Protein AF-A0AAW2MA02-F1 (afdb_monomer)

Radius of gyration: 26.99 Å; Cα contacts (8 Å, |Δi|>4): 96; chains: 1; bounding box: 55×51×90 Å

Sequence (148 aa):
MEQELLHLGYENYGDGESWSKQYNIEVDGGLGMILGFRANGDVLLTARNRGLVSYNPVTGQGRDLGISGTKDSFYVGTYVESLSLLVEGKEARERIPSDTETESESESECESSVDDDEDRYGDVEKSEFWMQSSMCQYLTVLLKRTFM

Solvent-accessible surface area (backbone atoms only — not comparable to full-atom values): 10314 Å² total; per-residue (Å²): 132,86,88,88,83,86,90,78,81,88,74,67,90,76,61,82,85,76,68,82,85,82,74,77,86,76,50,91,87,36,76,58,50,82,64,50,72,45,99,86,67,24,38,33,28,33,34,64,87,34,34,36,28,44,29,32,66,88,79,64,48,71,40,78,69,86,46,71,59,59,86,90,67,76,84,77,77,89,86,74,94,76,69,73,72,67,60,59,68,60,61,73,74,73,72,75,89,74,97,70,92,75,88,78,88,82,86,80,87,79,92,77,80,84,87,84,86,86,89,90,85,88,57,65,68,64,51,50,55,53,50,52,53,53,50,54,52,54,52,50,55,54,56,61,62,75,75,111

Nearest PDB structures (foldseek):
  8ato-assembly1_A  TM=3.231E-01  e=4.123E+00  Homo sapiens
  3aqj-assembly2_R  TM=2.098E-01  e=5.012E+00  Peduovirus P2

Secondary structure (DSSP, 8-state):
-------S----TT-GGG---------TT-EEEEEEE-TTSPEEEEETTSEEEEEETTTTEEEEEEEE--TT-----------THHHHHHHTT-----------------------------SHHHHHHHHHHHHHHHHHHHHHHS--

Foldseek 3Di:
DDDPDDPDDPPDPPDPVPDDDDFDADDPQDFDAFQQADPVGFTWGAHPQQFIWGARRVVNDIDTPPDGDDPPPDHDDDDDDDCPVVVVVVVVVPDDDDDDDDDDDDDDDDDDDDDDDDDDDDCVVVVVVVVVVVVVVVVVVVVVVVPD

Mean predicted aligned error: 20.03 Å

Structure (mmCIF, N/CA/C/O backbone):
data_AF-A0AAW2MA02-F1
#
_entry.id   AF-A0AAW2MA02-F1
#
loop_
_atom_site.group_PDB
_atom_site.id
_atom_site.type_symbol
_atom_site.label_atom_id
_atom_site.label_alt_id
_atom_site.label_comp_id
_atom_site.label_asym_id
_atom_site.label_entity_id
_atom_site.label_seq_id
_atom_site.pdbx_PDB_ins_code
_atom_site.Cartn_x
_atom_site.Cartn_y
_atom_site.Cartn_z
_atom_site.occupancy
_atom_site.B_iso_or_equiv
_atom_site.auth_seq_id
_atom_site.auth_comp_id
_atom_site.auth_asym_id
_atom_site.auth_atom_id
_atom_site.pdbx_PDB_model_num
ATOM 1 N N . MET A 1 1 ? 15.978 15.446 56.049 1.00 37.19 1 MET A N 1
ATOM 2 C CA . MET A 1 1 ? 16.670 14.963 54.844 1.00 37.19 1 MET A CA 1
ATOM 3 C C . MET A 1 1 ? 15.663 14.180 54.036 1.00 37.19 1 MET A C 1
ATOM 5 O O . MET A 1 1 ? 15.135 13.207 54.552 1.00 37.19 1 MET A O 1
ATOM 9 N N . GLU A 1 2 ? 15.333 14.720 52.865 1.00 44.50 2 GLU A N 1
ATOM 10 C CA . GLU A 1 2 ? 15.172 13.980 51.607 1.00 44.50 2 GLU A CA 1
ATOM 11 C C . GLU A 1 2 ? 14.416 12.643 51.656 1.00 44.50 2 GLU A C 1
ATOM 13 O O . GLU A 1 2 ? 14.995 11.614 51.982 1.00 44.50 2 GLU A O 1
ATOM 18 N N . GLN A 1 3 ? 13.159 12.665 51.199 1.00 43.62 3 GLN A N 1
ATOM 19 C CA . GLN A 1 3 ? 12.753 11.905 50.005 1.00 43.62 3 GLN A CA 1
ATOM 20 C C . GLN A 1 3 ? 11.779 12.761 49.181 1.00 43.62 3 GLN A C 1
ATOM 22 O O . GLN A 1 3 ? 10.574 12.529 49.125 1.00 43.62 3 GLN A O 1
ATOM 27 N N . GLU A 1 4 ? 12.329 13.807 48.571 1.00 54.44 4 GLU A N 1
ATOM 28 C CA . GLU A 1 4 ? 11.695 14.542 47.479 1.00 54.44 4 GLU A CA 1
ATOM 29 C C . GLU A 1 4 ? 11.978 13.768 46.185 1.00 54.44 4 GLU A C 1
ATOM 31 O O . GLU A 1 4 ? 13.043 13.944 45.607 1.00 54.44 4 GLU A O 1
ATOM 36 N N . LEU A 1 5 ? 11.088 12.849 45.779 1.00 54.00 5 LEU A N 1
ATOM 37 C CA . LEU A 1 5 ? 11.121 12.199 44.455 1.00 54.00 5 LEU A CA 1
ATOM 38 C C . LEU A 1 5 ? 9.890 11.298 44.223 1.00 54.00 5 LEU A C 1
ATOM 40 O O . LEU A 1 5 ? 9.984 10.086 44.340 1.00 54.00 5 LEU A O 1
ATOM 44 N N . LEU A 1 6 ? 8.737 11.887 43.879 1.00 48.19 6 LEU A N 1
ATOM 45 C CA . LEU A 1 6 ? 7.661 11.269 43.067 1.00 48.19 6 LEU A CA 1
ATOM 46 C C . LEU A 1 6 ? 6.739 12.382 42.512 1.00 48.19 6 LEU A C 1
ATOM 48 O O . LEU A 1 6 ? 5.553 12.448 42.825 1.00 48.19 6 LEU A O 1
ATOM 52 N N . HIS A 1 7 ? 7.295 13.295 41.706 1.00 48.41 7 HIS A N 1
ATOM 53 C CA . HIS A 1 7 ? 6.527 14.354 41.020 1.00 48.41 7 HIS A CA 1
ATOM 54 C C . HIS A 1 7 ? 6.669 14.307 39.486 1.00 48.41 7 HIS A C 1
ATOM 56 O O . HIS A 1 7 ? 6.523 15.314 38.801 1.00 48.41 7 HIS A O 1
ATOM 62 N N . LEU A 1 8 ? 6.972 13.129 38.936 1.00 47.66 8 LEU A N 1
ATOM 63 C CA . LEU A 1 8 ? 7.085 12.889 37.498 1.00 47.66 8 LEU A CA 1
ATOM 64 C C . LEU A 1 8 ? 6.361 11.585 37.145 1.00 47.66 8 LEU A C 1
ATOM 66 O O . LEU A 1 8 ? 6.689 10.537 37.696 1.00 47.66 8 LEU A O 1
A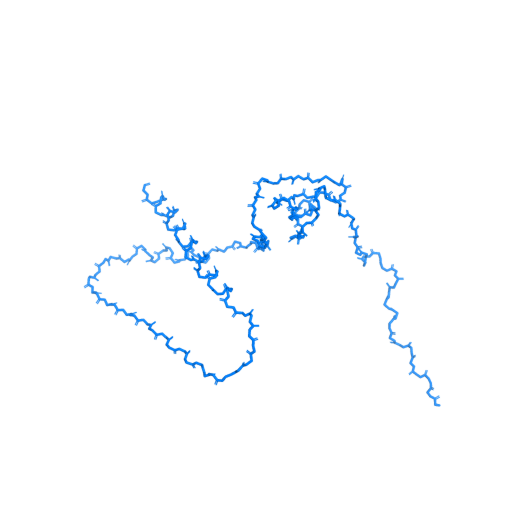TOM 70 N N . GLY A 1 9 ? 5.403 11.654 36.214 1.00 46.25 9 GLY A N 1
ATOM 71 C CA . GLY A 1 9 ? 4.933 10.468 35.487 1.00 46.25 9 GLY A CA 1
ATOM 72 C C . GLY A 1 9 ? 3.577 9.856 35.860 1.00 46.25 9 GLY A C 1
ATOM 73 O O . GLY A 1 9 ? 3.334 8.718 35.473 1.00 46.25 9 GLY A O 1
ATOM 74 N N . TYR A 1 10 ? 2.651 10.570 36.517 1.00 44.56 10 TYR A N 1
ATOM 75 C CA . TYR A 1 10 ? 1.219 10.223 36.392 1.00 44.56 10 TYR A CA 1
ATOM 76 C C . TYR A 1 10 ? 0.676 10.752 35.050 1.00 44.56 10 TYR A C 1
ATOM 78 O O . TYR A 1 10 ? -0.186 11.626 34.996 1.00 44.56 10 TYR A O 1
ATOM 86 N N . GLU A 1 11 ? 1.208 10.229 33.944 1.00 53.47 11 GLU A N 1
ATOM 87 C CA . GLU A 1 11 ? 0.661 10.462 32.606 1.00 53.47 11 GLU A CA 1
ATOM 88 C C . GLU A 1 11 ? -0.616 9.630 32.434 1.00 53.47 11 GLU A C 1
ATOM 90 O O . GLU A 1 11 ? -0.584 8.491 31.983 1.00 53.47 11 GLU A O 1
ATOM 95 N N . ASN A 1 12 ? -1.737 10.202 32.882 1.00 47.12 12 ASN A N 1
ATOM 96 C CA . ASN A 1 12 ? -3.118 9.970 32.436 1.00 47.12 12 ASN A CA 1
ATOM 97 C C . ASN A 1 12 ? -3.460 8.590 31.821 1.00 47.12 12 ASN A C 1
ATOM 99 O O . ASN A 1 12 ? -4.046 8.510 30.739 1.00 47.12 12 ASN A O 1
ATOM 103 N N . TYR A 1 13 ? -3.207 7.500 32.554 1.00 48.41 13 TYR A N 1
ATOM 104 C CA . TYR A 1 13 ? -3.799 6.185 32.280 1.00 48.41 13 TYR A CA 1
ATOM 105 C C . TYR A 1 13 ? -5.319 6.247 32.504 1.00 48.41 13 TYR A C 1
ATOM 107 O O . TYR A 1 13 ? -5.822 5.932 33.583 1.00 48.41 13 TYR A O 1
ATOM 115 N N . GLY A 1 14 ? -6.055 6.698 31.491 1.00 49.88 14 GLY A N 1
ATOM 116 C CA . GLY A 1 14 ? -7.502 6.900 31.573 1.00 49.88 14 GLY A CA 1
ATOM 117 C C . GLY A 1 14 ? -8.114 7.707 30.430 1.00 49.88 14 GLY A C 1
ATOM 118 O O . GLY A 1 14 ? -9.335 7.693 30.293 1.00 49.88 14 GLY A O 1
ATOM 119 N N . ASP A 1 15 ? -7.308 8.374 29.600 1.00 57.06 15 ASP A N 1
ATOM 120 C CA . ASP A 1 15 ? -7.827 9.037 28.407 1.00 57.06 15 ASP A CA 1
ATOM 121 C C . ASP A 1 15 ? -8.205 8.019 27.313 1.00 57.06 15 ASP A C 1
ATOM 123 O O . ASP A 1 15 ? -7.406 7.174 26.896 1.00 57.06 15 ASP A O 1
ATOM 127 N N . GLY A 1 16 ? -9.455 8.098 26.853 1.00 59.72 16 GLY A N 1
ATOM 128 C CA . GLY A 1 16 ? -9.996 7.258 25.789 1.00 59.72 16 GLY A CA 1
ATOM 129 C C . GLY A 1 16 ? -9.466 7.614 24.398 1.00 59.72 16 GLY A C 1
ATOM 130 O O . GLY A 1 16 ? -9.593 6.796 23.488 1.00 59.72 16 GLY A O 1
ATOM 131 N N . GLU A 1 17 ? -8.850 8.787 24.221 1.00 60.53 17 GLU A N 1
ATOM 132 C CA . GLU A 1 17 ? -8.318 9.230 22.925 1.00 60.53 17 GLU A CA 1
ATOM 133 C C . GLU A 1 17 ? -6.927 8.646 22.600 1.00 60.53 17 GLU A C 1
ATOM 135 O O . GLU A 1 17 ? -6.546 8.582 21.433 1.00 60.53 17 GLU A O 1
ATOM 140 N N . SER A 1 18 ? -6.190 8.127 23.592 1.00 59.47 18 SER A N 1
ATOM 141 C CA . SER A 1 18 ? -4.801 7.648 23.420 1.00 59.47 18 SER A CA 1
ATOM 142 C C . SER A 1 18 ? -4.651 6.165 23.014 1.00 59.47 18 SER A C 1
ATOM 144 O O . SER A 1 18 ? -3.557 5.599 23.083 1.00 59.47 18 SER A O 1
ATOM 146 N N . TRP A 1 19 ? -5.722 5.497 22.570 1.00 71.81 19 TRP A N 1
ATOM 147 C CA . TRP A 1 19 ? -5.671 4.079 22.184 1.00 71.81 19 TRP A CA 1
ATOM 148 C C . TRP A 1 19 ? -5.245 3.879 20.725 1.00 71.81 19 TRP A C 1
ATOM 150 O O . TRP A 1 19 ? -6.000 4.141 19.788 1.00 71.81 19 TRP A O 1
ATOM 160 N N . SER A 1 20 ? -4.054 3.310 20.520 1.00 78.56 20 SER A N 1
ATOM 161 C CA . SER A 1 20 ? -3.630 2.841 19.197 1.00 78.56 20 SER A CA 1
ATOM 162 C C . SER A 1 20 ? -4.415 1.586 18.794 1.00 78.56 20 SER A C 1
ATOM 164 O O . SER A 1 20 ? -4.352 0.538 19.439 1.00 78.56 20 SER A O 1
ATOM 166 N N . LYS A 1 21 ? -5.186 1.681 17.704 1.00 81.81 21 LYS A N 1
ATOM 167 C CA . LYS A 1 21 ? -5.991 0.561 17.205 1.00 81.81 21 LYS A CA 1
ATOM 168 C C . LYS A 1 21 ? -5.116 -0.436 16.444 1.00 81.81 21 LYS A C 1
ATOM 170 O O . LYS A 1 21 ? -4.634 -0.142 15.353 1.00 81.81 21 LYS A O 1
ATOM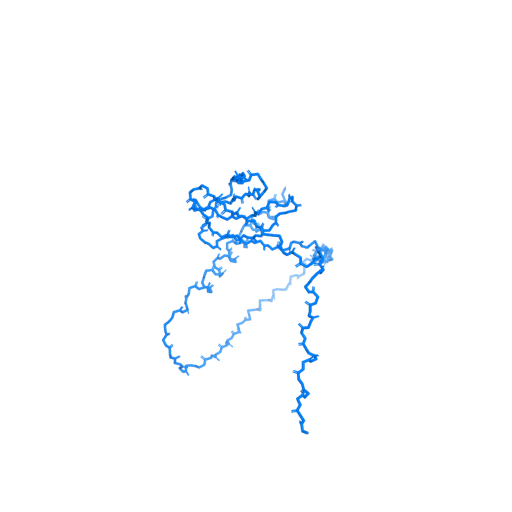 175 N N . GLN A 1 22 ? -4.942 -1.621 17.019 1.00 85.38 22 GLN A N 1
ATOM 176 C CA . GLN A 1 22 ? -4.171 -2.714 16.428 1.00 85.38 22 GLN A CA 1
ATOM 177 C C . GLN A 1 22 ? -5.047 -3.588 15.518 1.00 85.38 22 GLN A C 1
ATOM 179 O O . GLN A 1 22 ? -6.238 -3.774 15.773 1.00 85.38 22 GLN A O 1
ATOM 184 N N . TYR A 1 23 ? -4.440 -4.146 14.472 1.00 85.88 23 TYR A N 1
ATOM 185 C CA . TYR A 1 23 ? -5.069 -5.083 13.541 1.00 85.88 23 TYR A CA 1
ATOM 186 C C . TYR A 1 23 ? -4.142 -6.277 13.317 1.00 85.88 23 TYR A C 1
ATOM 188 O O . TYR A 1 23 ? -2.932 -6.092 13.189 1.00 85.88 23 TYR A O 1
ATOM 196 N N . ASN A 1 24 ? -4.704 -7.484 13.225 1.00 87.69 24 ASN A N 1
ATOM 197 C CA . ASN A 1 24 ? -3.958 -8.649 12.759 1.00 87.69 24 ASN A CA 1
ATOM 198 C C . ASN A 1 24 ? -4.061 -8.741 11.227 1.00 87.69 24 ASN A C 1
ATOM 200 O O . ASN A 1 24 ? -5.144 -8.570 10.661 1.00 87.69 24 ASN A O 1
ATOM 204 N N . ILE A 1 25 ? -2.935 -8.981 10.559 1.00 87.88 25 ILE A N 1
ATOM 205 C CA . ILE A 1 25 ? -2.838 -9.019 9.098 1.00 87.88 25 ILE A CA 1
ATOM 206 C C . ILE A 1 25 ? -2.336 -10.404 8.706 1.00 87.88 25 ILE A C 1
ATOM 208 O O . ILE A 1 25 ? -1.159 -10.716 8.872 1.00 87.88 25 ILE A O 1
ATOM 212 N N . GLU A 1 26 ? -3.238 -11.221 8.173 1.00 85.56 26 GLU A N 1
ATOM 213 C CA . GLU A 1 26 ? -2.938 -12.553 7.660 1.00 85.56 26 GLU A CA 1
ATOM 214 C C . GLU A 1 26 ? -3.196 -12.548 6.151 1.00 85.56 26 GLU A C 1
ATOM 216 O O . GLU A 1 26 ? -4.266 -12.151 5.695 1.00 85.56 26 GLU A O 1
ATOM 221 N N . VAL A 1 27 ? -2.180 -12.904 5.360 1.00 81.62 27 VAL A N 1
ATOM 222 C CA . VAL A 1 27 ? -2.222 -12.825 3.893 1.00 81.62 27 VAL A CA 1
ATOM 223 C C . VAL A 1 27 ? -1.810 -14.168 3.313 1.00 81.62 27 VAL A C 1
ATOM 225 O O . VAL A 1 27 ? -0.676 -14.615 3.515 1.00 81.62 27 VAL A O 1
ATOM 228 N N . ASP A 1 28 ? -2.718 -14.785 2.558 1.00 78.88 28 ASP A N 1
ATOM 229 C CA . ASP A 1 28 ? -2.476 -16.050 1.867 1.00 78.88 28 ASP A CA 1
ATOM 230 C C . ASP A 1 28 ? -1.221 -15.980 0.983 1.00 78.88 28 ASP A C 1
ATOM 232 O O . ASP A 1 28 ? -1.005 -15.041 0.215 1.00 78.88 28 ASP A O 1
ATOM 236 N N . GLY A 1 29 ? -0.356 -16.988 1.107 1.00 75.69 29 GLY A N 1
ATOM 237 C CA . GLY A 1 29 ? 0.940 -17.041 0.419 1.00 75.69 29 GLY A CA 1
ATOM 238 C C . GLY A 1 29 ? 2.073 -16.258 1.101 1.00 75.69 29 GLY A C 1
ATOM 239 O O . GLY A 1 29 ? 3.239 -16.505 0.783 1.00 75.69 29 GLY A O 1
ATOM 240 N N . GLY A 1 30 ? 1.768 -15.403 2.080 1.00 82.38 30 GLY A N 1
ATOM 241 C CA . GLY A 1 30 ? 2.733 -14.723 2.944 1.00 82.38 30 GLY A CA 1
ATOM 242 C C . GLY A 1 30 ? 2.809 -13.206 2.741 1.00 82.38 30 GLY A C 1
ATOM 243 O O . GLY A 1 30 ? 2.795 -12.697 1.616 1.00 82.38 30 GLY A O 1
ATOM 244 N N . LEU A 1 31 ? 2.944 -12.503 3.867 1.00 85.81 31 LEU A N 1
ATOM 245 C CA . LEU A 1 31 ? 3.079 -11.050 3.968 1.00 85.81 31 LEU A CA 1
ATOM 246 C C . LEU A 1 31 ? 4.476 -10.605 3.490 1.00 85.81 31 LEU A C 1
ATOM 248 O O . LEU A 1 31 ? 5.484 -11.187 3.890 1.00 85.81 31 LEU A O 1
ATOM 252 N N . GLY A 1 32 ? 4.529 -9.604 2.607 1.00 87.25 32 GLY A N 1
ATOM 253 C CA . GLY A 1 32 ? 5.761 -8.954 2.152 1.00 87.25 32 GLY A CA 1
ATOM 254 C C . GLY A 1 32 ? 6.077 -7.695 2.962 1.00 87.25 32 GLY A C 1
ATOM 255 O O . GLY A 1 32 ? 6.436 -7.774 4.132 1.00 87.25 32 GLY A O 1
ATOM 256 N N . MET A 1 33 ? 5.950 -6.525 2.335 1.00 89.62 33 MET A N 1
ATOM 257 C CA . MET A 1 33 ? 6.190 -5.212 2.944 1.00 89.62 33 MET A CA 1
ATOM 258 C C . MET A 1 33 ? 4.880 -4.432 3.063 1.00 89.62 33 MET A C 1
ATOM 260 O O . MET A 1 33 ? 4.132 -4.335 2.092 1.00 89.62 33 MET A O 1
ATOM 264 N N . ILE A 1 34 ? 4.614 -3.847 4.233 1.00 91.94 34 ILE A N 1
ATOM 265 C CA . ILE A 1 34 ? 3.524 -2.879 4.411 1.00 91.94 34 ILE A CA 1
ATOM 266 C C . ILE A 1 34 ? 3.995 -1.535 3.851 1.00 91.94 34 ILE A C 1
ATOM 268 O O . ILE A 1 34 ? 5.047 -1.038 4.240 1.00 91.94 34 ILE A O 1
ATOM 272 N N . LEU A 1 35 ? 3.214 -0.960 2.939 1.00 92.88 35 LEU A N 1
ATOM 273 C CA . LEU A 1 35 ? 3.519 0.304 2.264 1.00 92.88 35 LEU A CA 1
ATOM 274 C C . LEU A 1 35 ? 2.754 1.492 2.862 1.00 92.88 35 LEU A C 1
ATOM 276 O O . LEU A 1 35 ? 3.161 2.635 2.684 1.00 92.88 35 LEU A O 1
ATOM 280 N N . GLY A 1 36 ? 1.643 1.234 3.557 1.00 92.31 36 GLY A N 1
ATOM 281 C CA . GLY A 1 36 ? 0.863 2.252 4.258 1.00 92.31 36 GLY A CA 1
ATOM 282 C C . GLY A 1 36 ? -0.636 1.969 4.240 1.00 92.31 36 GLY A C 1
ATOM 283 O O . GLY A 1 36 ? -1.070 0.840 4.015 1.00 92.31 36 GLY A O 1
ATOM 284 N N . PHE A 1 37 ? -1.429 3.016 4.457 1.00 92.12 37 PHE A N 1
ATOM 285 C CA . PHE A 1 37 ? -2.891 2.961 4.432 1.00 92.12 37 PHE A CA 1
ATOM 286 C C . PHE A 1 37 ? -3.447 3.727 3.234 1.00 92.12 37 PHE A C 1
ATOM 288 O O . PHE A 1 37 ? -2.960 4.797 2.871 1.00 92.12 37 PHE A O 1
ATOM 295 N N . ARG A 1 38 ? -4.504 3.186 2.632 1.00 92.69 38 ARG A N 1
ATOM 296 C CA . ARG A 1 38 ? -5.287 3.849 1.587 1.00 92.69 38 ARG A CA 1
ATOM 297 C C . ARG A 1 38 ? -6.384 4.707 2.219 1.00 92.69 38 ARG A C 1
ATOM 299 O O . ARG A 1 38 ? -6.833 4.439 3.330 1.00 92.69 38 ARG A O 1
ATOM 306 N N . ALA A 1 39 ? -6.897 5.686 1.473 1.00 90.94 39 ALA A N 1
ATOM 307 C CA . ALA A 1 39 ? -7.973 6.573 1.936 1.00 90.94 39 ALA A CA 1
ATOM 308 C C . ALA A 1 39 ? -9.286 5.849 2.319 1.00 90.94 39 ALA A C 1
ATOM 310 O O . ALA A 1 39 ? -10.103 6.409 3.041 1.00 90.94 39 ALA A O 1
ATOM 311 N N . ASN A 1 40 ? -9.495 4.606 1.864 1.00 92.38 40 ASN A N 1
ATOM 312 C CA . ASN A 1 40 ? -10.629 3.763 2.258 1.00 92.38 40 ASN A CA 1
ATOM 313 C C . ASN A 1 40 ? -10.373 2.914 3.524 1.00 92.38 40 ASN A C 1
ATOM 315 O O . ASN A 1 40 ? -11.225 2.107 3.884 1.00 92.38 40 ASN A O 1
ATOM 319 N N . GLY A 1 41 ? -9.217 3.065 4.180 1.00 91.88 41 GLY A N 1
ATOM 320 C CA . GLY A 1 41 ? -8.831 2.312 5.377 1.00 91.88 41 GLY A CA 1
ATOM 321 C C . GLY A 1 41 ? -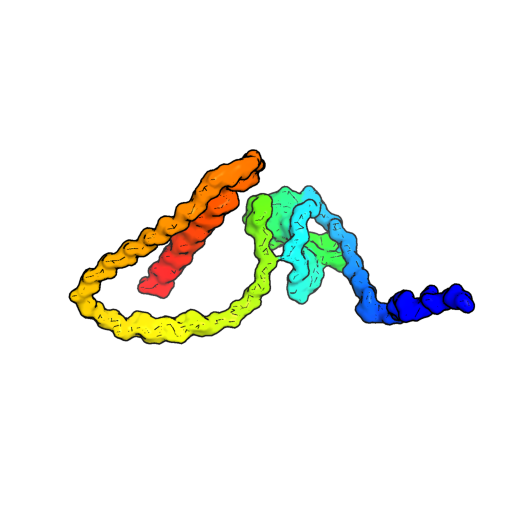8.201 0.939 5.115 1.00 91.88 41 GLY A C 1
ATOM 322 O O . GLY A 1 41 ? -7.799 0.277 6.072 1.00 91.88 41 GLY A O 1
ATOM 323 N N . ASP A 1 42 ? -8.077 0.508 3.855 1.00 95.25 42 ASP A N 1
ATOM 324 C CA . ASP A 1 42 ? -7.332 -0.709 3.518 1.00 95.25 42 ASP A CA 1
ATOM 325 C C . ASP A 1 42 ? -5.825 -0.502 3.746 1.00 95.25 42 ASP A C 1
ATOM 327 O O . ASP A 1 42 ? -5.269 0.559 3.442 1.00 95.25 42 ASP A O 1
ATOM 331 N N . VAL A 1 43 ? -5.146 -1.552 4.203 1.00 94.44 43 VAL A N 1
ATOM 332 C CA . VAL A 1 43 ? -3.683 -1.632 4.234 1.00 94.44 43 VAL A CA 1
ATOM 333 C C . VAL A 1 43 ? -3.187 -1.931 2.823 1.00 94.44 43 VAL A C 1
ATOM 335 O O . VAL A 1 43 ? -3.619 -2.899 2.196 1.00 94.44 43 VAL A O 1
ATOM 338 N N . LEU A 1 44 ? -2.258 -1.122 2.322 1.00 94.94 44 LEU A N 1
ATOM 339 C CA . LEU A 1 44 ? -1.539 -1.396 1.084 1.00 94.94 44 LEU A CA 1
ATOM 340 C C . LEU A 1 44 ? -0.255 -2.155 1.422 1.00 94.94 44 LEU A C 1
ATOM 342 O O . LEU A 1 44 ? 0.569 -1.671 2.200 1.00 94.94 44 LEU A O 1
ATOM 346 N N . LEU A 1 45 ? -0.086 -3.345 0.852 1.00 93.62 45 LEU A N 1
ATOM 347 C CA . LEU A 1 45 ? 1.064 -4.210 1.113 1.00 93.62 45 LEU A CA 1
ATOM 348 C C . LEU A 1 45 ? 1.504 -4.967 -0.140 1.00 93.62 45 LEU A C 1
ATOM 350 O O . LEU A 1 45 ? 0.724 -5.161 -1.072 1.00 93.62 45 LEU A O 1
ATOM 354 N N . THR A 1 46 ? 2.753 -5.419 -0.162 1.00 92.38 46 THR A N 1
ATOM 355 C CA . THR A 1 46 ? 3.228 -6.383 -1.160 1.00 92.38 46 THR A CA 1
ATOM 356 C C . THR A 1 46 ? 3.003 -7.805 -0.655 1.00 92.38 46 THR A C 1
ATOM 358 O O . THR A 1 46 ? 3.199 -8.100 0.526 1.00 92.38 46 THR A O 1
ATOM 361 N N . ALA A 1 47 ? 2.582 -8.700 -1.543 1.00 88.56 47 ALA A N 1
ATOM 362 C CA . ALA A 1 47 ? 2.468 -10.127 -1.262 1.00 88.56 47 ALA A CA 1
ATOM 363 C C . ALA A 1 47 ? 3.711 -10.883 -1.757 1.00 88.56 47 ALA A C 1
ATOM 365 O O . ALA A 1 47 ? 4.461 -10.409 -2.615 1.00 88.56 47 ALA A O 1
ATOM 366 N N . ARG A 1 48 ? 3.938 -12.098 -1.241 1.00 84.56 48 ARG A N 1
ATOM 367 C CA . ARG A 1 48 ? 5.112 -12.924 -1.590 1.00 84.56 48 ARG A CA 1
ATOM 368 C C . ARG A 1 48 ? 5.240 -13.243 -3.089 1.00 84.56 48 ARG A C 1
ATOM 370 O O . ARG A 1 48 ? 6.348 -13.466 -3.573 1.00 84.56 48 ARG A O 1
ATOM 377 N N . ASN A 1 49 ? 4.134 -13.226 -3.835 1.00 84.50 49 ASN A N 1
ATOM 378 C CA . ASN A 1 49 ? 4.107 -13.358 -5.298 1.00 84.50 49 ASN A CA 1
ATOM 379 C C . ASN A 1 49 ? 4.612 -12.103 -6.051 1.00 84.50 49 ASN A C 1
ATOM 381 O O . ASN A 1 49 ? 4.593 -12.098 -7.278 1.00 84.50 49 ASN A O 1
ATOM 385 N N . ARG A 1 50 ? 5.075 -11.066 -5.333 1.00 86.00 50 ARG A N 1
ATOM 386 C CA . ARG A 1 50 ? 5.485 -9.740 -5.837 1.00 86.00 50 ARG A CA 1
ATOM 387 C C . ARG A 1 50 ? 4.346 -8.879 -6.399 1.00 86.00 50 ARG A C 1
ATOM 389 O O . ARG A 1 50 ? 4.620 -7.858 -7.032 1.00 86.00 50 ARG A O 1
ATOM 396 N N . GLY A 1 51 ? 3.097 -9.271 -6.153 1.00 90.88 51 GLY A N 1
ATOM 397 C CA . GLY A 1 51 ? 1.911 -8.470 -6.435 1.00 90.88 51 GLY A CA 1
ATOM 398 C C . GLY A 1 51 ? 1.644 -7.431 -5.344 1.00 90.88 51 GLY A C 1
ATOM 399 O O . GLY A 1 51 ? 2.021 -7.608 -4.181 1.00 90.88 51 GLY A O 1
ATOM 400 N N . LEU A 1 52 ? 0.974 -6.348 -5.727 1.00 93.19 52 LEU A N 1
ATOM 401 C CA . LEU A 1 52 ? 0.492 -5.303 -4.832 1.00 93.19 52 LEU A CA 1
ATOM 402 C C . LEU A 1 52 ? -0.952 -5.597 -4.403 1.00 93.19 52 LEU A C 1
ATOM 404 O O . LEU A 1 52 ? -1.842 -5.728 -5.244 1.00 93.19 52 LEU A O 1
ATOM 408 N N . VAL A 1 53 ? -1.196 -5.665 -3.096 1.00 93.69 53 VAL A N 1
ATOM 409 C CA . VAL A 1 53 ? -2.478 -6.074 -2.512 1.00 93.69 53 VAL A CA 1
ATOM 410 C C . VAL A 1 53 ? -3.069 -4.952 -1.661 1.00 93.69 53 VAL A C 1
ATOM 412 O O . VAL A 1 53 ? -2.394 -4.361 -0.818 1.00 93.69 53 VAL A O 1
ATOM 415 N N . SER A 1 54 ? -4.361 -4.692 -1.858 1.00 94.75 54 SER A N 1
ATOM 416 C CA . SER A 1 54 ? -5.196 -3.906 -0.947 1.00 94.75 54 SER A CA 1
ATOM 417 C C . SER A 1 54 ? -5.870 -4.867 0.026 1.00 94.75 54 SER A C 1
ATOM 419 O O . SER A 1 54 ? -6.754 -5.624 -0.376 1.00 94.75 54 SER A O 1
ATOM 421 N N . TYR A 1 55 ? -5.432 -4.880 1.281 1.00 94.88 55 TYR A N 1
ATOM 422 C CA . TYR A 1 55 ? -5.952 -5.754 2.330 1.00 94.88 55 TYR A CA 1
ATOM 423 C C . TYR A 1 55 ? -6.889 -4.980 3.252 1.00 94.88 55 TYR A C 1
ATOM 425 O O . TYR A 1 55 ? -6.492 -3.979 3.847 1.00 94.88 55 TYR A O 1
ATOM 433 N N . ASN A 1 56 ? -8.126 -5.444 3.399 1.00 94.44 56 ASN A N 1
ATOM 434 C CA . ASN A 1 56 ? -9.079 -4.840 4.316 1.00 94.44 56 ASN A CA 1
ATOM 435 C C . ASN A 1 56 ? -8.917 -5.439 5.730 1.00 94.44 56 ASN A C 1
ATOM 437 O O . ASN A 1 56 ? -9.283 -6.597 5.942 1.00 94.44 56 ASN A O 1
ATOM 441 N N . PRO A 1 57 ? -8.428 -4.677 6.727 1.00 91.19 57 PRO A N 1
ATOM 442 C CA . PRO A 1 57 ? -8.107 -5.223 8.047 1.00 91.19 57 PRO A CA 1
ATOM 443 C C . PRO A 1 57 ? -9.336 -5.485 8.934 1.00 91.19 57 PRO A C 1
ATOM 445 O O . PRO A 1 57 ? -9.184 -5.958 10.057 1.00 91.19 57 PRO A O 1
ATOM 448 N N . VAL A 1 58 ? -10.548 -5.168 8.460 1.00 91.12 58 VAL A N 1
ATOM 449 C CA . VAL A 1 58 ? -11.811 -5.424 9.173 1.00 91.12 58 VAL A CA 1
ATOM 450 C C . VAL A 1 58 ? -12.464 -6.723 8.694 1.00 91.12 58 VAL A C 1
ATOM 452 O O . VAL A 1 58 ? -13.029 -7.451 9.504 1.00 91.12 58 VAL A O 1
ATOM 455 N N . THR A 1 59 ? -12.386 -7.027 7.395 1.00 92.25 59 THR A N 1
ATOM 456 C CA . THR A 1 59 ? -12.963 -8.248 6.802 1.00 92.25 59 THR A CA 1
ATOM 457 C C . THR A 1 59 ? -11.946 -9.364 6.562 1.00 92.25 59 THR A C 1
ATOM 459 O O . THR A 1 59 ? -12.351 -10.482 6.251 1.00 92.25 59 THR A O 1
ATOM 462 N N . GLY A 1 60 ? -10.644 -9.073 6.663 1.00 91.19 60 GLY A N 1
ATOM 463 C CA . GLY A 1 60 ? -9.561 -10.008 6.339 1.00 91.19 60 GLY A CA 1
ATOM 464 C C . GLY A 1 60 ? -9.385 -10.267 4.838 1.00 91.19 60 GLY A C 1
ATOM 465 O O . GLY A 1 60 ? -8.650 -11.169 4.452 1.00 91.19 60 GLY A O 1
ATOM 466 N N . GLN A 1 61 ? -10.070 -9.517 3.967 1.00 91.69 61 GLN A N 1
ATOM 467 C CA . GLN A 1 61 ? -10.041 -9.767 2.525 1.00 91.69 61 GLN A CA 1
ATOM 468 C C . GLN A 1 61 ? -8.919 -8.991 1.830 1.00 91.69 61 GLN A C 1
ATOM 470 O O . GLN A 1 61 ? -8.889 -7.759 1.854 1.00 91.69 61 GLN A O 1
ATOM 475 N N . GLY A 1 62 ? -8.031 -9.718 1.150 1.00 91.00 62 GLY A N 1
ATOM 476 C CA . GLY A 1 62 ? -7.064 -9.165 0.204 1.00 91.00 62 GLY A CA 1
ATOM 477 C C . GLY A 1 62 ? -7.625 -9.085 -1.218 1.00 91.00 62 GLY A C 1
ATOM 478 O O . GLY A 1 62 ? -8.171 -10.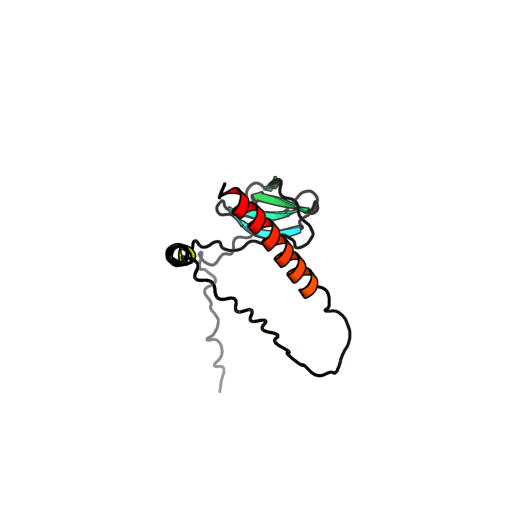057 -1.736 1.00 91.00 62 GLY A O 1
ATOM 479 N N . ARG A 1 63 ? -7.446 -7.938 -1.879 1.00 92.31 63 ARG A N 1
ATOM 480 C CA . ARG A 1 63 ? -7.636 -7.763 -3.326 1.00 92.31 63 ARG A CA 1
ATOM 481 C C . ARG A 1 63 ? -6.285 -7.496 -3.986 1.00 92.31 63 ARG A C 1
ATOM 483 O O . ARG A 1 63 ? -5.652 -6.486 -3.685 1.00 92.31 63 ARG A O 1
ATOM 490 N N . ASP A 1 64 ? -5.901 -8.346 -4.934 1.00 92.31 64 ASP A N 1
ATOM 491 C CA . ASP A 1 64 ? -4.815 -8.057 -5.875 1.00 92.31 64 ASP A CA 1
ATOM 492 C C . ASP A 1 64 ? -5.186 -6.846 -6.753 1.00 92.31 64 ASP A C 1
ATOM 494 O O . ASP A 1 64 ? -6.303 -6.757 -7.275 1.00 92.31 64 ASP A O 1
ATOM 498 N N . LEU A 1 65 ? -4.266 -5.891 -6.879 1.00 93.38 65 LEU A N 1
ATOM 499 C CA . LEU A 1 65 ? -4.421 -4.696 -7.706 1.00 93.38 65 LEU A CA 1
ATOM 500 C C . LEU A 1 65 ? -3.921 -4.896 -9.148 1.00 93.38 65 LEU A C 1
ATOM 502 O O . LEU A 1 65 ? -4.036 -3.978 -9.956 1.00 93.38 65 LEU A O 1
ATOM 506 N N . GLY A 1 66 ? -3.373 -6.070 -9.482 1.00 93.38 66 GLY A N 1
ATOM 507 C CA . GLY A 1 66 ? -2.847 -6.396 -10.811 1.00 93.38 66 GLY A CA 1
ATOM 508 C C . GLY A 1 66 ? -1.502 -5.734 -11.126 1.00 93.38 66 GLY A C 1
ATOM 509 O O . GLY A 1 66 ? -1.038 -5.789 -12.263 1.00 93.38 66 GLY A O 1
ATOM 510 N N . ILE A 1 67 ? -0.867 -5.108 -10.131 1.00 93.06 67 ILE A N 1
ATOM 511 C CA . ILE A 1 67 ? 0.441 -4.461 -10.250 1.00 93.06 67 ILE A CA 1
ATOM 512 C C . ILE A 1 67 ? 1.484 -5.413 -9.664 1.00 93.06 67 ILE A C 1
ATOM 514 O O . ILE A 1 67 ? 1.385 -5.802 -8.503 1.00 93.06 67 ILE A O 1
ATOM 518 N N . SER A 1 68 ? 2.481 -5.785 -10.466 1.00 91.88 68 SER A N 1
ATOM 519 C CA . SER A 1 68 ? 3.588 -6.666 -10.072 1.00 91.88 68 SER A CA 1
ATOM 520 C C . SER A 1 68 ? 4.924 -5.939 -10.191 1.00 91.88 68 SER A C 1
ATOM 522 O O . SER A 1 68 ? 5.096 -5.116 -11.089 1.00 91.88 68 SER A O 1
ATOM 524 N N . GLY A 1 69 ? 5.873 -6.260 -9.312 1.00 88.31 69 GLY A N 1
ATOM 525 C CA . GLY A 1 69 ? 7.191 -5.622 -9.276 1.00 88.31 69 GLY A CA 1
ATOM 526 C C . GLY A 1 69 ? 8.331 -6.582 -8.938 1.00 88.31 69 GLY A C 1
ATOM 527 O O . GLY A 1 69 ? 8.182 -7.807 -8.947 1.00 88.31 69 GLY A O 1
ATOM 528 N N . THR A 1 70 ? 9.498 -6.027 -8.622 1.00 85.81 70 THR A N 1
ATOM 529 C CA . THR A 1 70 ? 10.598 -6.763 -7.988 1.00 85.81 70 THR A CA 1
ATOM 530 C C . THR A 1 70 ? 10.572 -6.554 -6.474 1.00 85.81 70 THR A C 1
ATOM 532 O O . THR A 1 70 ? 9.714 -5.858 -5.930 1.00 85.81 70 THR A O 1
ATOM 535 N N . LYS A 1 71 ? 11.515 -7.182 -5.761 1.00 77.38 71 LYS A N 1
ATOM 536 C CA . LYS A 1 71 ? 11.797 -6.791 -4.378 1.00 77.38 71 LYS A CA 1
ATOM 537 C C . LYS A 1 71 ? 12.133 -5.289 -4.367 1.00 77.38 71 LYS A C 1
ATOM 539 O O . LYS A 1 71 ? 12.777 -4.818 -5.303 1.00 77.38 71 LYS A O 1
ATOM 544 N N . ASP A 1 72 ? 11.644 -4.577 -3.357 1.00 79.31 72 ASP A N 1
ATOM 545 C CA . ASP A 1 72 ? 11.933 -3.162 -3.079 1.00 79.31 72 ASP A CA 1
ATOM 546 C C . ASP A 1 72 ? 11.537 -2.145 -4.184 1.00 79.31 72 ASP A C 1
ATOM 548 O O . ASP A 1 72 ? 11.820 -0.961 -4.057 1.00 79.31 72 ASP A O 1
ATOM 552 N N . SER A 1 73 ? 10.800 -2.553 -5.232 1.00 87.06 73 SER A N 1
ATOM 553 C CA . SER A 1 73 ? 10.374 -1.660 -6.332 1.00 87.06 73 SER A CA 1
ATOM 554 C C . SER A 1 73 ? 9.072 -0.889 -6.081 1.00 87.06 73 SER A C 1
ATOM 556 O O . SER A 1 73 ? 8.521 -0.294 -7.006 1.00 87.06 73 SER A O 1
ATOM 558 N N . PHE A 1 74 ? 8.515 -0.965 -4.873 1.00 89.62 74 PHE A N 1
ATOM 559 C CA . PHE A 1 74 ? 7.245 -0.333 -4.522 1.00 89.62 74 PHE A CA 1
ATOM 560 C C . PHE A 1 74 ? 7.483 0.800 -3.530 1.00 89.62 74 PHE A C 1
ATOM 562 O O . PHE A 1 74 ? 7.985 0.571 -2.432 1.00 89.62 74 PHE A O 1
ATOM 569 N N . TYR A 1 75 ? 7.060 2.002 -3.909 1.00 88.62 75 TYR A N 1
ATOM 570 C CA . TYR A 1 75 ? 7.120 3.200 -3.084 1.00 88.62 75 TYR A CA 1
ATOM 571 C C . TYR A 1 75 ? 5.739 3.857 -3.017 1.00 88.62 75 TYR A C 1
ATOM 573 O O . TYR A 1 75 ? 5.011 3.896 -4.011 1.00 88.62 75 TYR A O 1
ATOM 581 N N . VAL A 1 76 ? 5.383 4.377 -1.843 1.00 88.88 76 VAL A N 1
ATOM 582 C CA . VAL A 1 76 ? 4.182 5.188 -1.624 1.00 88.88 76 VAL A CA 1
ATOM 583 C C . VAL A 1 76 ? 4.640 6.550 -1.130 1.00 88.88 76 VAL A C 1
ATOM 585 O O . VAL A 1 76 ? 5.194 6.667 -0.041 1.00 88.88 76 VAL A O 1
ATOM 588 N N . GLY A 1 77 ? 4.412 7.572 -1.950 1.00 86.88 77 GLY A N 1
ATOM 589 C CA . GLY A 1 77 ? 4.699 8.965 -1.625 1.00 86.88 77 GLY A CA 1
ATOM 590 C C . GLY A 1 77 ? 3.426 9.801 -1.578 1.00 86.88 77 GLY A C 1
ATOM 591 O O . GLY A 1 77 ? 2.426 9.480 -2.225 1.00 86.88 77 GLY A O 1
ATOM 592 N N . THR A 1 78 ? 3.474 10.904 -0.837 1.00 86.00 78 THR A N 1
ATOM 593 C CA . THR A 1 78 ? 2.414 11.916 -0.849 1.00 86.00 78 THR A CA 1
ATOM 594 C C . THR A 1 78 ? 2.481 12.701 -2.155 1.00 86.00 78 THR A C 1
ATOM 596 O O . THR A 1 78 ? 3.451 13.416 -2.400 1.00 86.00 78 THR A O 1
ATOM 599 N N . TYR A 1 79 ? 1.448 12.595 -2.990 1.00 81.75 79 TYR A N 1
ATOM 600 C CA . TYR A 1 79 ? 1.297 13.466 -4.153 1.0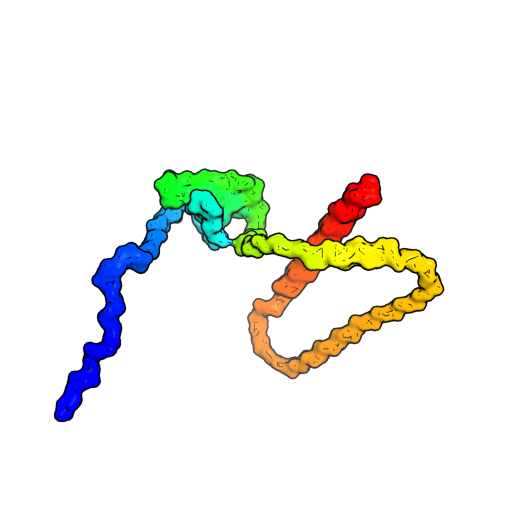0 81.75 79 TYR A CA 1
ATOM 601 C C . TYR A 1 79 ? 0.725 14.823 -3.726 1.00 81.75 79 TYR A C 1
ATOM 603 O O . TYR A 1 79 ? -0.276 14.880 -3.012 1.00 81.75 79 TYR A O 1
ATOM 611 N N . VAL A 1 80 ? 1.353 15.906 -4.184 1.00 85.19 80 VAL A N 1
ATOM 612 C CA . VAL A 1 80 ? 0.881 17.284 -4.011 1.00 85.19 80 VAL A CA 1
ATOM 613 C C . VAL A 1 80 ? 0.889 17.950 -5.381 1.00 85.19 80 VAL A C 1
ATOM 615 O O . VAL A 1 80 ? 1.909 17.950 -6.070 1.00 85.19 80 VAL A O 1
ATOM 618 N N . GLU A 1 81 ? -0.249 18.507 -5.786 1.00 82.44 81 GLU A N 1
ATOM 619 C CA . GLU A 1 81 ? -0.361 19.256 -7.037 1.00 82.44 81 GLU A CA 1
ATOM 620 C C . GLU A 1 81 ? 0.451 20.558 -6.953 1.00 82.44 81 GLU A C 1
ATOM 622 O O . GLU A 1 81 ? 0.344 21.310 -5.984 1.00 82.44 81 GLU A O 1
ATOM 627 N N . SER A 1 82 ? 1.246 20.849 -7.986 1.00 82.75 82 SER A N 1
ATOM 628 C CA . SER A 1 82 ? 1.975 22.113 -8.118 1.00 82.75 82 SER A CA 1
ATOM 629 C C . SER A 1 82 ? 1.751 22.720 -9.497 1.00 82.75 82 SER A C 1
ATOM 631 O O . SER A 1 82 ? 1.868 22.042 -10.517 1.00 82.75 82 SER A O 1
ATOM 633 N N . LEU A 1 83 ? 1.483 24.026 -9.525 1.00 80.62 83 LEU A N 1
ATOM 634 C CA . LEU A 1 83 ? 1.344 24.812 -10.753 1.00 80.62 83 LEU A CA 1
ATOM 635 C C . LEU A 1 83 ? 2.653 25.509 -11.169 1.00 80.62 83 LEU A C 1
ATOM 637 O O . LEU A 1 83 ? 2.636 26.299 -12.112 1.00 80.62 83 LEU A O 1
ATOM 641 N N . SER A 1 84 ? 3.781 25.239 -10.496 1.00 73.31 84 SER A N 1
ATOM 642 C CA . SER A 1 84 ? 5.071 25.909 -10.753 1.00 73.31 84 SER A CA 1
ATOM 643 C C . SER A 1 84 ? 5.508 25.838 -12.223 1.00 73.31 84 SER A C 1
ATOM 645 O O . SER A 1 84 ? 5.969 26.833 -12.777 1.00 73.31 84 SER A O 1
ATOM 647 N N . LEU A 1 85 ? 5.264 24.705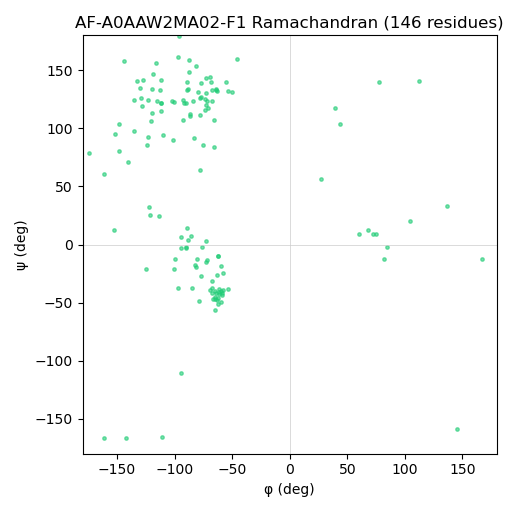 -12.888 1.00 63.94 85 LEU A N 1
ATOM 648 C CA . LEU A 1 85 ? 5.610 24.478 -14.298 1.00 63.94 85 LEU A CA 1
ATOM 649 C C . LEU A 1 85 ? 4.726 25.254 -15.302 1.00 63.94 85 LEU A C 1
ATOM 651 O O . LEU A 1 85 ? 5.073 25.354 -16.477 1.00 63.94 85 LEU A O 1
ATOM 655 N N . LEU A 1 86 ? 3.590 25.829 -14.878 1.00 65.56 86 LEU A N 1
ATOM 656 C CA . LEU A 1 86 ? 2.696 26.592 -15.768 1.00 65.56 86 LEU A CA 1
ATOM 657 C C . LEU A 1 86 ? 3.159 28.034 -16.027 1.00 65.56 86 LEU A C 1
ATOM 659 O O . LEU A 1 86 ? 2.612 28.703 -16.908 1.00 65.56 86 LEU A O 1
ATOM 663 N N . VAL A 1 87 ? 4.131 28.531 -15.257 1.00 61.34 87 VAL A N 1
ATOM 664 C CA . VAL A 1 87 ? 4.708 29.869 -15.459 1.00 61.34 87 VAL A CA 1
ATOM 665 C C . VAL A 1 87 ? 5.705 29.835 -16.621 1.00 61.34 87 VAL A C 1
ATOM 667 O O . VAL A 1 87 ? 5.579 30.614 -17.562 1.00 61.34 87 VAL A O 1
ATOM 670 N N . GLU A 1 88 ? 6.615 28.862 -16.611 1.00 59.81 88 GLU A N 1
ATOM 671 C CA . GLU A 1 88 ? 7.711 28.721 -17.580 1.00 59.81 88 GLU A CA 1
ATOM 672 C C . GLU A 1 88 ? 7.230 28.381 -19.005 1.00 59.81 88 GLU A C 1
ATOM 674 O O . GLU A 1 88 ? 7.772 28.872 -19.997 1.00 59.81 88 GLU A O 1
ATOM 679 N N . GLY A 1 89 ? 6.114 27.650 -19.130 1.00 57.81 89 GLY A N 1
ATOM 680 C CA . GLY A 1 89 ? 5.478 27.356 -20.422 1.00 57.81 89 GLY A CA 1
ATOM 681 C C . GLY A 1 89 ? 4.973 28.582 -21.204 1.00 57.81 89 GLY A C 1
ATOM 682 O O . GLY A 1 89 ? 4.602 28.443 -22.372 1.00 57.81 89 GLY A O 1
ATOM 683 N N . LYS A 1 90 ? 4.951 29.779 -20.595 1.00 58.19 90 LYS A N 1
ATOM 684 C CA . LYS A 1 90 ? 4.640 31.042 -21.287 1.00 58.19 90 LYS A CA 1
ATOM 685 C C . LYS A 1 90 ? 5.867 31.654 -21.961 1.00 58.19 90 LYS A C 1
ATOM 687 O O . LYS A 1 90 ? 5.738 32.152 -23.074 1.00 58.19 90 LYS A O 1
ATOM 692 N N . GLU A 1 91 ? 7.041 31.566 -21.339 1.00 58.69 91 GLU A N 1
ATOM 693 C CA . GLU A 1 91 ? 8.285 32.147 -21.870 1.00 58.69 91 GLU A CA 1
ATOM 694 C C . GLU A 1 91 ? 8.883 31.296 -23.002 1.00 58.69 91 GLU A C 1
ATOM 696 O O . GLU A 1 91 ? 9.478 31.819 -23.943 1.00 58.69 91 GLU A O 1
ATOM 701 N N . ALA A 1 92 ? 8.620 29.984 -23.002 1.00 57.34 92 ALA A N 1
ATOM 702 C CA . ALA A 1 92 ? 9.025 29.075 -24.078 1.00 57.34 92 ALA A CA 1
ATOM 703 C C . ALA A 1 92 ? 8.403 29.386 -25.461 1.00 57.34 92 ALA A C 1
ATOM 705 O O . ALA A 1 92 ? 8.807 28.787 -26.457 1.00 57.34 92 ALA A O 1
ATOM 706 N N . ARG A 1 93 ? 7.423 30.300 -25.550 1.00 55.38 93 ARG A N 1
ATOM 707 C CA . ARG A 1 93 ? 6.760 30.686 -26.810 1.00 55.38 93 ARG A CA 1
ATOM 708 C C . ARG A 1 93 ? 7.349 31.923 -27.497 1.00 55.38 93 ARG A C 1
ATOM 710 O O . ARG A 1 93 ? 6.907 32.232 -28.600 1.00 55.38 93 ARG A O 1
ATOM 717 N N . GLU A 1 94 ? 8.340 32.590 -26.901 1.00 54.69 94 GLU A N 1
ATOM 718 C CA . GLU A 1 94 ? 8.939 33.823 -27.446 1.00 54.69 94 GLU A CA 1
ATOM 719 C C . GLU A 1 94 ? 10.459 33.719 -27.691 1.00 54.69 94 GLU A C 1
ATOM 721 O O . GLU A 1 94 ? 11.189 34.703 -27.625 1.00 54.69 94 GLU A O 1
ATOM 726 N N . ARG A 1 95 ? 10.960 32.527 -28.046 1.00 49.75 95 ARG A N 1
ATOM 727 C CA . ARG A 1 95 ? 12.261 32.404 -28.729 1.00 49.75 95 ARG A CA 1
ATOM 728 C C . ARG A 1 95 ? 12.059 32.182 -30.223 1.00 49.75 95 ARG A C 1
ATOM 730 O O . ARG A 1 95 ? 11.986 31.052 -30.699 1.00 49.75 95 ARG A O 1
ATOM 737 N N . ILE A 1 96 ? 11.993 33.290 -30.958 1.00 59.38 96 ILE A N 1
ATOM 738 C CA . ILE A 1 96 ? 12.356 33.299 -32.379 1.00 59.38 96 ILE A CA 1
ATOM 739 C C . ILE A 1 96 ? 13.858 32.958 -32.448 1.00 59.38 96 ILE A C 1
ATOM 741 O O . ILE A 1 96 ? 14.614 33.527 -31.657 1.00 59.38 96 ILE A O 1
ATOM 745 N N . PRO A 1 97 ? 14.319 32.052 -33.331 1.00 45.97 97 PRO A N 1
ATOM 746 C CA . PRO A 1 97 ? 15.739 31.738 -33.424 1.00 45.97 97 PRO A CA 1
ATOM 747 C C . PRO A 1 97 ? 16.512 32.948 -33.955 1.00 45.97 97 PRO A C 1
ATOM 749 O O . PRO A 1 97 ? 16.219 33.446 -35.042 1.00 45.97 97 PRO A O 1
ATOM 752 N N . SER A 1 98 ? 17.509 33.400 -33.199 1.00 45.66 98 SER A N 1
ATOM 753 C CA . SER A 1 98 ? 18.627 34.179 -33.727 1.00 45.66 98 SER A CA 1
ATOM 754 C C . SER A 1 98 ? 19.873 33.311 -33.622 1.00 45.66 98 SER A C 1
ATOM 756 O O . SER A 1 98 ? 20.276 32.960 -32.513 1.00 45.66 98 SER A O 1
ATOM 758 N N . ASP A 1 99 ? 20.443 32.948 -34.766 1.00 50.78 99 ASP A N 1
ATOM 759 C CA . ASP A 1 99 ? 21.549 31.998 -34.857 1.00 50.78 99 ASP A CA 1
ATOM 760 C C . ASP A 1 99 ? 22.826 32.553 -34.203 1.00 50.78 99 ASP A C 1
ATOM 762 O O . ASP A 1 99 ? 23.504 33.409 -34.770 1.00 50.78 99 ASP A O 1
ATOM 766 N N . THR A 1 100 ? 23.186 32.026 -33.033 1.00 47.19 100 THR A N 1
ATOM 767 C CA . THR A 1 100 ? 24.562 32.044 -32.519 1.00 47.19 100 THR A CA 1
ATOM 768 C C . THR A 1 100 ? 24.791 30.795 -31.685 1.00 47.19 100 THR A C 1
ATOM 770 O O . THR A 1 100 ? 24.337 30.714 -30.544 1.00 47.19 100 THR A O 1
ATOM 773 N N . GLU A 1 101 ? 25.512 29.840 -32.272 1.00 55.62 101 GLU A N 1
ATOM 774 C CA . GLU A 1 101 ? 26.091 28.688 -31.583 1.00 55.62 101 GLU A CA 1
ATOM 775 C C . GLU A 1 101 ? 26.872 29.159 -30.346 1.00 55.62 101 GLU A C 1
ATOM 777 O O . GLU A 1 101 ? 27.703 30.068 -30.437 1.00 55.62 101 GLU A O 1
ATOM 782 N N . THR A 1 102 ? 26.652 28.550 -29.183 1.00 42.81 102 THR A N 1
ATOM 783 C CA . THR A 1 102 ? 27.638 28.594 -28.094 1.00 42.81 102 THR A CA 1
ATOM 784 C C . THR A 1 102 ? 27.496 27.341 -27.247 1.00 42.81 102 THR A C 1
ATOM 786 O O . THR A 1 102 ? 26.656 27.250 -26.354 1.00 42.81 102 THR A O 1
ATOM 789 N N . GLU A 1 103 ? 28.316 26.349 -27.571 1.00 51.81 103 GLU A N 1
ATOM 790 C CA . GLU A 1 103 ? 28.480 25.149 -26.763 1.00 51.81 103 GLU A CA 1
ATOM 791 C C . GLU A 1 103 ? 29.180 25.543 -25.452 1.00 51.81 103 GLU A C 1
ATOM 793 O O . GLU A 1 103 ? 30.055 26.413 -25.426 1.00 51.81 103 GLU A O 1
ATOM 798 N N . SER A 1 104 ? 28.752 24.972 -24.330 1.00 45.88 104 SER A N 1
ATOM 799 C CA . SER A 1 104 ? 29.354 25.226 -23.018 1.00 45.88 104 SER A CA 1
ATOM 800 C C . SER A 1 104 ? 29.228 23.975 -22.169 1.00 45.88 104 SER A C 1
ATOM 802 O O . SER A 1 104 ? 28.325 23.823 -21.346 1.00 45.88 104 SER A O 1
ATOM 804 N N . GLU A 1 105 ? 30.147 23.056 -22.430 1.00 47.22 105 GLU A N 1
ATOM 805 C CA . GLU A 1 105 ? 30.389 21.881 -21.608 1.00 47.22 105 GLU A CA 1
ATOM 806 C C . GLU A 1 105 ? 30.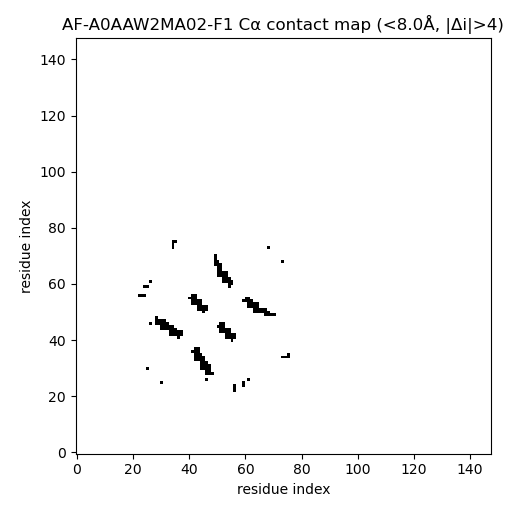890 22.353 -20.235 1.00 47.22 105 GLU A C 1
ATOM 808 O O . GLU A 1 105 ? 31.725 23.252 -20.135 1.00 47.22 105 GLU A O 1
ATOM 813 N N . SER A 1 106 ? 30.320 21.810 -19.161 1.00 42.41 106 SER A N 1
ATOM 814 C CA . SER A 1 106 ? 30.701 22.141 -17.785 1.00 42.41 106 SER A CA 1
ATOM 815 C C . SER A 1 106 ? 31.108 20.861 -17.080 1.00 42.41 106 SER A C 1
ATOM 817 O O . SER A 1 106 ? 30.269 20.142 -16.540 1.00 42.41 106 SER A O 1
ATOM 819 N N . GLU A 1 107 ? 32.402 20.570 -17.124 1.00 46.62 107 GLU A N 1
ATOM 820 C CA . GLU A 1 107 ? 32.994 19.454 -16.397 1.00 46.62 107 GLU A CA 1
ATOM 821 C C . GLU A 1 107 ? 33.290 19.900 -14.961 1.00 46.62 107 GLU A C 1
ATOM 823 O O . GLU A 1 107 ? 33.974 20.898 -14.732 1.00 46.62 107 GLU A O 1
ATOM 828 N N . SER A 1 108 ? 32.735 19.186 -13.980 1.00 50.88 108 SER A N 1
ATOM 829 C CA . SER A 1 108 ? 32.999 19.421 -12.561 1.00 50.88 108 SER A CA 1
ATOM 830 C C . SER A 1 108 ? 33.826 18.272 -11.996 1.00 50.88 108 SER A C 1
ATOM 832 O O . SER A 1 108 ? 33.281 17.248 -11.578 1.00 50.88 108 SER A O 1
ATOM 834 N N . GLU A 1 109 ? 35.143 18.443 -11.976 1.00 39.91 109 GLU A N 1
ATOM 835 C CA . GLU A 1 109 ? 36.042 17.535 -11.271 1.00 39.91 109 GLU A CA 1
ATOM 836 C C . GLU A 1 109 ? 35.881 17.741 -9.756 1.00 39.91 109 GLU A C 1
ATOM 838 O O . GLU A 1 109 ? 35.989 18.854 -9.242 1.00 39.91 109 GLU A O 1
ATOM 843 N N . CYS A 1 110 ? 35.564 16.668 -9.031 1.00 35.28 110 CYS A N 1
ATOM 844 C CA . CYS A 1 110 ? 35.484 16.650 -7.570 1.00 35.28 110 CYS A CA 1
ATOM 845 C C . CYS A 1 110 ? 36.422 15.559 -7.059 1.00 35.28 110 CYS A C 1
ATOM 847 O O . CYS A 1 110 ? 36.033 14.409 -6.864 1.00 35.28 110 CYS A O 1
ATOM 849 N N . GLU A 1 111 ? 37.686 15.930 -6.902 1.00 46.66 111 GLU A N 1
ATOM 850 C CA . GLU A 1 111 ? 38.743 15.066 -6.389 1.00 46.66 111 GLU A CA 1
ATOM 851 C C . GLU A 1 111 ? 38.589 14.828 -4.875 1.00 46.66 111 GLU A C 1
ATOM 853 O O . GLU A 1 111 ? 38.628 15.756 -4.067 1.00 46.66 111 GLU A O 1
ATOM 858 N N . SER A 1 112 ? 38.423 13.563 -4.474 1.00 53.94 112 SER A N 1
ATOM 859 C CA . SER A 1 112 ? 38.464 13.130 -3.071 1.00 53.94 112 SER A CA 1
ATOM 860 C C . SER A 1 112 ? 39.526 12.049 -2.885 1.00 53.94 112 SER A C 1
ATOM 862 O O . SER A 1 112 ? 39.507 11.025 -3.569 1.00 53.94 112 SER A O 1
ATOM 864 N N . SER A 1 113 ? 40.454 12.282 -1.961 1.00 48.19 113 SER A N 1
ATOM 865 C CA . SER A 1 113 ? 41.617 11.431 -1.705 1.00 48.19 113 SER A CA 1
ATOM 866 C C . SER A 1 113 ? 41.297 10.151 -0.920 1.00 48.19 113 SER A C 1
ATOM 868 O O . SER A 1 113 ? 40.593 10.207 0.086 1.00 48.19 113 SER A O 1
ATOM 870 N N . VAL A 1 114 ? 41.923 9.052 -1.353 1.00 55.97 114 VAL A N 1
ATOM 871 C CA . VAL A 1 114 ? 42.251 7.812 -0.606 1.00 55.97 114 VAL A CA 1
ATOM 872 C C . VAL A 1 114 ? 42.863 8.074 0.787 1.00 55.97 114 VAL A C 1
ATOM 874 O O . VAL A 1 114 ? 43.421 9.151 1.002 1.00 55.97 114 VAL A O 1
ATOM 877 N N . ASP A 1 115 ? 42.855 7.154 1.762 1.00 47.72 115 ASP A N 1
ATOM 878 C CA . ASP A 1 115 ? 42.306 5.773 1.860 1.00 47.72 115 ASP A CA 1
ATOM 879 C C . ASP A 1 115 ? 41.102 5.756 2.871 1.00 47.72 115 ASP A C 1
ATOM 881 O O . ASP A 1 115 ? 40.595 6.834 3.180 1.00 47.72 115 ASP A O 1
ATOM 885 N N . ASP A 1 116 ? 40.513 4.685 3.439 1.00 50.34 116 ASP A N 1
ATOM 886 C CA . ASP A 1 116 ? 40.773 3.227 3.548 1.00 50.34 116 ASP A CA 1
ATOM 887 C C . ASP A 1 116 ? 39.443 2.485 3.951 1.00 50.34 116 ASP A C 1
ATOM 889 O O . ASP A 1 116 ? 38.379 3.107 3.948 1.00 50.34 116 ASP A O 1
ATOM 893 N N . ASP A 1 117 ? 39.520 1.211 4.374 1.00 48.41 117 ASP A N 1
ATOM 894 C CA . ASP A 1 117 ? 38.493 0.318 4.984 1.00 48.41 117 ASP A CA 1
ATOM 895 C C . ASP A 1 117 ? 37.421 -0.352 4.070 1.00 48.41 117 ASP A C 1
ATOM 897 O O . ASP A 1 117 ? 36.894 0.206 3.109 1.00 48.41 117 ASP A O 1
ATOM 901 N N . GLU A 1 118 ? 37.126 -1.628 4.379 1.00 58.16 118 GLU A N 1
ATOM 902 C CA . GLU A 1 118 ? 36.617 -2.652 3.442 1.00 58.16 118 GLU A CA 1
ATOM 903 C C . GLU A 1 118 ? 35.147 -2.543 2.965 1.00 58.16 118 GLU A C 1
ATOM 905 O O . GLU A 1 118 ? 34.213 -2.307 3.730 1.00 58.16 118 GLU A O 1
ATOM 910 N N . ASP A 1 119 ? 34.964 -2.898 1.685 1.00 59.19 119 ASP A N 1
ATOM 911 C CA . ASP A 1 119 ? 33.852 -3.645 1.076 1.00 59.19 119 ASP A CA 1
ATOM 912 C C . ASP A 1 119 ? 32.390 -3.392 1.524 1.00 59.19 119 ASP A C 1
ATOM 914 O O . ASP A 1 119 ? 31.956 -3.813 2.598 1.00 59.19 119 ASP A O 1
ATOM 918 N N . ARG A 1 120 ? 31.575 -2.917 0.548 1.00 55.81 120 ARG A N 1
ATOM 919 C CA . ARG A 1 120 ? 30.155 -3.295 0.240 1.00 55.81 120 ARG A CA 1
ATOM 920 C C . ARG A 1 120 ? 29.178 -2.139 -0.075 1.00 55.81 120 ARG A C 1
ATOM 922 O O . ARG A 1 120 ? 27.980 -2.275 0.160 1.00 55.81 120 ARG A O 1
ATOM 929 N N . TYR A 1 121 ? 29.620 -1.051 -0.706 1.00 55.06 121 TYR A N 1
ATOM 930 C CA . TYR A 1 121 ? 28.712 -0.075 -1.342 1.00 55.06 121 TYR A CA 1
ATOM 931 C C . TYR A 1 121 ? 29.222 0.327 -2.735 1.00 55.06 121 TYR A C 1
ATOM 933 O O . TYR A 1 121 ? 30.094 1.174 -2.857 1.00 55.06 121 TYR A O 1
ATOM 941 N N . GLY A 1 122 ? 28.692 -0.300 -3.795 1.00 51.69 122 GLY A N 1
ATOM 942 C CA . GLY A 1 122 ? 29.136 -0.039 -5.180 1.00 51.69 122 GLY A CA 1
ATOM 943 C C . GLY A 1 122 ? 28.096 -0.275 -6.284 1.00 51.69 122 GLY A C 1
ATOM 944 O O . GLY A 1 122 ? 28.461 -0.326 -7.460 1.00 51.69 122 GLY A O 1
ATOM 945 N N . ASP A 1 123 ? 26.821 -0.451 -5.916 1.00 55.03 123 ASP A N 1
ATOM 946 C CA . ASP A 1 123 ? 25.734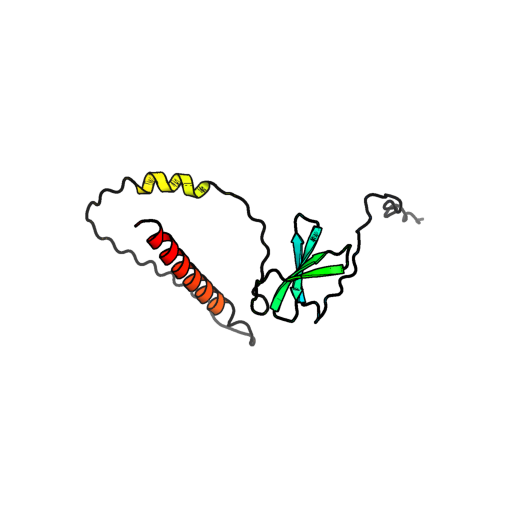 -0.834 -6.841 1.00 55.03 123 ASP A CA 1
ATOM 947 C C . ASP A 1 123 ? 24.534 0.140 -6.832 1.00 55.03 123 ASP A C 1
ATOM 949 O O . ASP A 1 123 ? 23.796 0.228 -7.812 1.00 55.03 123 ASP A O 1
ATOM 953 N N . VAL A 1 124 ? 24.362 0.931 -5.762 1.00 54.28 124 VAL A N 1
ATOM 954 C CA . VAL A 1 124 ? 23.212 1.843 -5.601 1.00 54.28 124 VAL A CA 1
ATOM 955 C C . VAL A 1 124 ? 23.227 2.944 -6.667 1.00 54.28 124 VAL A C 1
ATOM 957 O O . VAL A 1 124 ? 22.300 3.016 -7.470 1.00 54.28 124 VAL A O 1
ATOM 960 N N . GLU A 1 125 ? 24.307 3.721 -6.768 1.00 53.66 125 GLU A N 1
ATOM 961 C CA . GLU A 1 125 ? 24.409 4.848 -7.713 1.00 53.66 125 GLU A CA 1
ATOM 962 C C . GLU A 1 125 ? 24.231 4.410 -9.177 1.00 53.66 125 GLU A C 1
ATOM 964 O O . GLU A 1 125 ? 23.504 5.037 -9.946 1.00 53.66 125 GLU A O 1
ATOM 969 N N . LYS A 1 126 ? 24.828 3.274 -9.569 1.00 56.50 126 LYS A N 1
ATOM 970 C CA . LYS A 1 126 ? 24.662 2.709 -10.921 1.00 56.50 126 LYS A CA 1
ATOM 971 C C . LYS A 1 126 ? 23.207 2.360 -11.224 1.00 56.50 126 LYS A C 1
ATOM 973 O O . LYS A 1 126 ? 22.763 2.579 -12.351 1.00 56.50 126 LYS A O 1
ATOM 978 N N . SER A 1 127 ? 22.469 1.840 -10.241 1.00 61.72 127 SER A N 1
ATOM 979 C CA . SER A 1 127 ? 21.041 1.553 -10.396 1.00 61.72 127 SER A CA 1
ATOM 980 C C . SER A 1 127 ? 20.208 2.835 -10.542 1.00 61.72 127 SER A C 1
ATOM 982 O O . SER A 1 127 ? 19.317 2.891 -11.394 1.00 61.72 127 SER A O 1
ATOM 984 N N . GLU A 1 128 ? 20.560 3.899 -9.813 1.00 68.00 128 GLU A N 1
ATOM 985 C CA . GLU A 1 128 ? 19.895 5.204 -9.881 1.00 68.00 128 GLU A CA 1
ATOM 986 C C . GLU A 1 128 ? 20.105 5.890 -11.237 1.00 68.00 128 GLU A C 1
ATOM 988 O O . GLU A 1 128 ? 19.126 6.299 -11.866 1.00 68.00 128 GLU A O 1
ATOM 993 N N . PHE A 1 129 ? 21.337 5.930 -11.760 1.00 67.25 129 PHE A N 1
ATOM 994 C CA . PHE A 1 129 ? 21.615 6.449 -13.108 1.00 67.25 129 PHE A CA 1
ATOM 995 C C . PHE A 1 129 ? 20.834 5.693 -14.196 1.00 67.25 129 PHE A C 1
ATOM 997 O O . PHE A 1 129 ? 20.316 6.302 -15.139 1.00 67.25 129 PHE A O 1
ATOM 1004 N N . TRP A 1 130 ? 20.698 4.369 -14.066 1.00 67.62 130 TRP A N 1
ATOM 1005 C CA . TRP A 1 130 ? 19.934 3.557 -15.018 1.00 67.62 130 TRP A CA 1
ATOM 1006 C C . TRP A 1 130 ? 18.425 3.829 -14.940 1.00 67.62 130 TRP A C 1
ATOM 1008 O O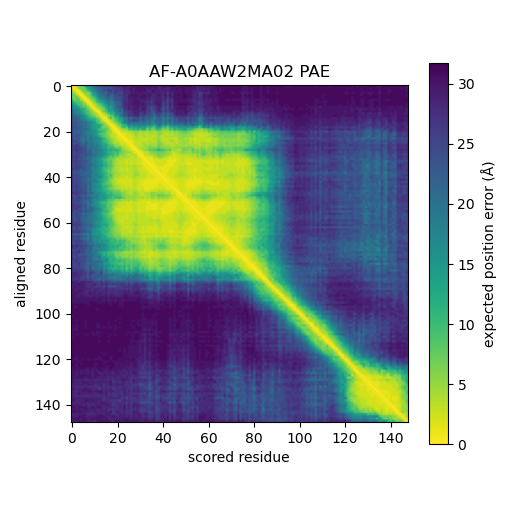 . TRP A 1 130 ? 17.756 3.918 -15.975 1.00 67.62 130 TRP A O 1
ATOM 1018 N N . MET A 1 131 ? 17.887 4.025 -13.731 1.00 78.75 131 MET A N 1
ATOM 1019 C CA . MET A 1 131 ? 16.495 4.431 -13.512 1.00 78.75 131 MET A CA 1
ATOM 1020 C C . MET A 1 131 ? 16.209 5.831 -14.067 1.00 78.75 131 MET A C 1
ATOM 1022 O O . MET A 1 131 ? 15.231 6.000 -14.798 1.00 78.75 131 MET A O 1
ATOM 1026 N N . GLN A 1 132 ? 17.075 6.813 -13.796 1.00 74.50 132 GLN A N 1
ATOM 1027 C CA . GLN A 1 132 ? 16.949 8.177 -14.322 1.00 74.50 132 GLN A CA 1
ATOM 1028 C C . GLN A 1 132 ? 16.973 8.188 -15.857 1.00 74.50 132 GLN A C 1
ATOM 1030 O O . GLN A 1 132 ? 16.062 8.729 -16.486 1.00 74.50 132 GLN A O 1
ATOM 1035 N N . SER A 1 133 ? 17.952 7.516 -16.475 1.00 79.50 133 SER A N 1
ATOM 1036 C CA . SER A 1 133 ? 18.050 7.399 -17.937 1.00 79.50 133 SER A CA 1
ATOM 1037 C C . SER A 1 133 ? 16.800 6.748 -18.549 1.00 79.50 133 SER A C 1
ATOM 1039 O O . SER A 1 133 ? 16.238 7.257 -19.524 1.00 79.50 133 SER A O 1
ATOM 1041 N N . SER A 1 134 ? 16.289 5.681 -17.924 1.00 76.88 134 SER A N 1
ATOM 1042 C CA . SER A 1 134 ? 15.063 4.996 -18.357 1.00 76.88 134 SER A CA 1
ATOM 1043 C C . SER A 1 134 ? 13.817 5.888 -18.259 1.00 76.88 134 SER A C 1
ATOM 1045 O O . SER A 1 134 ? 12.993 5.906 -19.178 1.00 76.88 134 SER A O 1
ATOM 1047 N N . MET A 1 135 ? 13.678 6.670 -17.180 1.00 88.94 135 MET A N 1
ATOM 1048 C CA . MET A 1 135 ? 12.572 7.622 -17.012 1.00 88.94 135 MET A CA 1
ATOM 1049 C C . MET A 1 135 ? 12.613 8.741 -18.059 1.00 88.94 135 MET A C 1
ATOM 1051 O O . MET A 1 135 ? 11.586 9.039 -18.674 1.00 88.94 135 MET A O 1
ATOM 1055 N N . CYS A 1 136 ? 13.789 9.323 -18.313 1.00 78.94 136 CYS A N 1
ATOM 1056 C CA . CYS A 1 136 ? 13.968 10.375 -19.315 1.00 78.94 136 CYS A CA 1
ATOM 1057 C C . CYS A 1 136 ? 13.583 9.903 -20.726 1.00 78.94 136 CYS A C 1
ATOM 1059 O O . CYS A 1 136 ? 12.912 10.632 -21.463 1.00 78.94 136 CYS A O 1
ATOM 1061 N N . GLN A 1 137 ? 13.931 8.665 -21.094 1.00 81.00 137 GLN A N 1
ATOM 1062 C CA . GLN A 1 137 ? 13.531 8.071 -22.375 1.00 81.00 137 GLN A CA 1
ATOM 1063 C C . GLN A 1 137 ? 12.004 7.923 -22.490 1.00 81.00 137 GLN A C 1
ATOM 1065 O O . GLN A 1 137 ? 11.420 8.356 -23.487 1.00 81.00 137 GLN A O 1
ATOM 1070 N N . TYR A 1 138 ? 11.336 7.387 -21.460 1.00 78.06 138 TYR A N 1
ATOM 1071 C CA . TYR A 1 138 ? 9.874 7.234 -21.449 1.00 78.06 138 TYR A CA 1
ATOM 1072 C C . TYR A 1 138 ? 9.134 8.577 -21.536 1.00 78.06 138 TYR A C 1
ATOM 1074 O O . TYR A 1 138 ? 8.222 8.726 -22.353 1.00 78.06 138 TYR A O 1
ATOM 1082 N N . LEU A 1 139 ? 9.549 9.571 -20.743 1.00 78.50 139 LEU A N 1
ATOM 1083 C CA . LEU A 1 139 ? 8.973 10.920 -20.770 1.00 78.50 139 LEU A CA 1
ATOM 1084 C C . LEU A 1 139 ? 9.160 11.586 -22.140 1.00 78.50 139 LEU A C 1
ATOM 1086 O O . LEU A 1 139 ? 8.218 12.174 -22.670 1.00 78.50 139 LEU A O 1
ATOM 1090 N N . THR A 1 140 ? 10.332 11.423 -22.760 1.00 83.75 140 THR A N 1
ATOM 1091 C CA . THR A 1 140 ? 10.616 11.952 -24.103 1.00 83.75 140 THR A CA 1
ATOM 1092 C C . THR A 1 140 ? 9.688 11.353 -25.164 1.00 83.75 140 THR A C 1
ATOM 1094 O O . THR A 1 140 ? 9.188 12.080 -26.022 1.00 83.75 140 THR A O 1
ATOM 1097 N N . VAL A 1 141 ? 9.429 10.041 -25.117 1.00 84.00 141 VAL A N 1
ATOM 1098 C CA . VAL A 1 141 ? 8.518 9.365 -26.059 1.00 84.00 141 VAL A CA 1
ATOM 1099 C C . VAL A 1 141 ? 7.067 9.805 -25.849 1.00 84.00 141 VAL A C 1
ATOM 1101 O O . VAL A 1 141 ? 6.361 10.052 -26.827 1.00 84.00 141 VAL A O 1
ATOM 1104 N N . LEU A 1 142 ? 6.626 9.946 -24.594 1.00 77.12 142 LEU A N 1
ATOM 1105 C CA . LEU A 1 142 ? 5.281 10.429 -24.269 1.00 77.12 142 LEU A CA 1
ATOM 1106 C C . LEU A 1 142 ? 5.060 11.860 -24.772 1.00 77.12 142 LEU A C 1
ATOM 1108 O O . LEU A 1 142 ? 4.100 12.099 -25.500 1.00 77.12 142 LEU A O 1
ATOM 1112 N N . LEU A 1 143 ? 5.975 12.781 -24.453 1.00 74.50 143 LEU A N 1
ATOM 1113 C CA . LEU A 1 143 ? 5.873 14.189 -24.845 1.00 74.50 143 LEU A CA 1
ATOM 1114 C C . LEU A 1 143 ? 5.939 14.378 -26.366 1.00 74.50 143 LEU A C 1
ATOM 1116 O O . LEU A 1 143 ? 5.160 15.146 -26.921 1.00 74.50 143 LEU A O 1
ATOM 1120 N N . LYS A 1 144 ? 6.801 13.637 -27.077 1.00 72.88 144 LYS A N 1
ATOM 1121 C CA . LYS A 1 144 ? 6.849 13.689 -28.551 1.00 72.88 144 LYS A CA 1
ATOM 1122 C C . LYS A 1 144 ? 5.554 13.204 -29.211 1.00 72.88 144 LYS A C 1
ATOM 1124 O O . LYS A 1 144 ? 5.246 13.639 -30.315 1.00 72.88 144 LYS A O 1
ATOM 1129 N N . ARG A 1 145 ? 4.786 12.329 -28.551 1.00 63.19 145 ARG A N 1
ATOM 1130 C CA . ARG A 1 145 ? 3.520 11.795 -29.076 1.00 63.19 145 ARG A CA 1
ATOM 1131 C C . ARG A 1 145 ? 2.324 12.732 -28.870 1.00 63.19 145 ARG A C 1
ATOM 1133 O O . ARG A 1 145 ? 1.331 12.573 -29.569 1.00 63.19 145 ARG A O 1
ATOM 1140 N N . THR A 1 146 ? 2.397 13.691 -27.946 1.00 53.81 146 THR A N 1
ATOM 1141 C CA . THR A 1 146 ? 1.329 14.679 -27.686 1.00 53.81 146 THR A CA 1
ATOM 1142 C C . THR A 1 146 ? 1.437 15.971 -28.503 1.00 53.81 146 THR A C 1
ATOM 1144 O O . THR A 1 146 ? 0.547 16.811 -28.399 1.00 53.81 146 THR A O 1
ATOM 1147 N N . PHE A 1 147 ? 2.485 16.140 -29.317 1.00 54.28 147 PHE A N 1
ATOM 1148 C CA . PHE A 1 147 ? 2.722 17.331 -30.153 1.00 54.28 147 PHE A CA 1
ATOM 1149 C C . PHE A 1 147 ? 2.639 17.058 -31.672 1.00 54.28 147 PHE A C 1
ATOM 1151 O O . PHE A 1 147 ? 3.232 17.796 -32.460 1.00 54.28 147 PHE A O 1
ATOM 1158 N N . MET A 1 148 ? 1.908 16.015 -32.085 1.00 49.38 148 MET A N 1
ATOM 1159 C CA . MET A 1 148 ? 1.668 15.648 -33.490 1.00 49.38 148 MET A CA 1
ATOM 1160 C C . MET A 1 148 ? 0.172 15.487 -33.780 1.00 49.38 148 MET A C 1
ATOM 1162 O O . MET A 1 148 ? -0.525 14.940 -32.897 1.00 49.38 148 MET A O 1
#

Organism: NCBI:txid2727403

pLDDT: mean 70.98, std 18.05, range [35.28, 95.25]